Protein AF-A0A348N788-F1 (afdb_monomer)

Mean predicted aligned error: 3.72 Å

Structure (mmCIF, N/CA/C/O backbone):
data_AF-A0A348N788-F1
#
_entry.id   AF-A0A348N788-F1
#
loop_
_atom_site.group_PDB
_atom_site.id
_atom_site.type_symbol
_atom_site.label_atom_id
_atom_site.label_alt_id
_atom_site.label_comp_id
_atom_site.label_asym_id
_atom_site.label_entity_id
_atom_site.label_seq_id
_atom_site.pdbx_PDB_ins_code
_atom_site.Cartn_x
_atom_site.Cartn_y
_atom_site.Cartn_z
_atom_site.occupancy
_atom_site.B_iso_or_equiv
_atom_site.auth_seq_id
_atom_site.auth_comp_id
_atom_site.auth_asym_id
_atom_site.auth_atom_id
_atom_site.pdbx_PDB_model_num
ATOM 1 N N . LEU A 1 1 ? 5.242 -7.396 -30.070 1.00 90.88 1 LEU A N 1
ATOM 2 C CA . LEU A 1 1 ? 6.624 -7.395 -29.546 1.00 90.88 1 LEU A CA 1
ATOM 3 C C . LEU A 1 1 ? 7.596 -7.981 -30.566 1.00 90.88 1 LEU A C 1
ATOM 5 O O . LEU A 1 1 ? 8.229 -7.193 -31.247 1.00 90.88 1 LEU A O 1
ATOM 9 N N . VAL A 1 2 ? 7.610 -9.304 -30.790 1.00 95.00 2 VAL A N 1
ATOM 10 C CA . VAL A 1 2 ? 8.569 -9.983 -31.698 1.00 95.00 2 VAL A CA 1
ATOM 11 C C . VAL A 1 2 ? 8.625 -9.401 -33.118 1.00 95.00 2 VAL A C 1
ATOM 13 O O . VAL A 1 2 ? 9.703 -9.098 -33.598 1.00 95.00 2 VAL A O 1
ATOM 16 N N . LYS A 1 3 ? 7.482 -9.181 -33.786 1.00 97.69 3 LYS A N 1
ATOM 17 C CA . LYS A 1 3 ? 7.456 -8.620 -35.157 1.00 97.69 3 LYS A CA 1
ATOM 18 C C . LYS A 1 3 ? 8.001 -7.187 -35.279 1.00 97.69 3 LYS A C 1
ATOM 20 O O . LYS A 1 3 ? 8.224 -6.742 -36.395 1.00 97.69 3 LYS A O 1
ATOM 25 N N . ASN A 1 4 ? 8.131 -6.473 -34.161 1.00 97.12 4 ASN A N 1
ATOM 26 C CA . ASN A 1 4 ? 8.554 -5.073 -34.109 1.00 97.12 4 ASN A CA 1
ATOM 27 C C . ASN A 1 4 ? 9.853 -4.903 -33.300 1.00 97.12 4 ASN A C 1
ATOM 29 O O . ASN A 1 4 ? 10.141 -3.792 -32.869 1.00 97.12 4 ASN A O 1
ATOM 33 N N . ASP A 1 5 ? 10.575 -5.997 -33.023 1.00 96.88 5 ASP A N 1
ATOM 34 C CA . ASP A 1 5 ? 11.846 -5.997 -32.284 1.00 96.88 5 ASP A CA 1
ATOM 35 C C . ASP A 1 5 ? 11.790 -5.294 -30.913 1.00 96.88 5 ASP A C 1
ATOM 37 O O . ASP A 1 5 ? 12.746 -4.664 -30.464 1.00 96.88 5 ASP A O 1
ATOM 41 N N . ILE A 1 6 ? 10.651 -5.408 -30.219 1.00 95.94 6 ILE A N 1
ATOM 42 C CA . ILE A 1 6 ? 10.459 -4.817 -28.887 1.00 95.94 6 ILE A CA 1
ATOM 43 C C . ILE A 1 6 ? 10.846 -5.842 -27.819 1.00 95.94 6 ILE A C 1
ATOM 45 O O . ILE A 1 6 ? 10.202 -6.891 -27.704 1.00 95.94 6 ILE A O 1
ATOM 49 N N . ALA A 1 7 ? 11.861 -5.513 -27.019 1.00 95.88 7 ALA A N 1
ATOM 50 C CA . ALA A 1 7 ? 12.208 -6.256 -25.812 1.00 95.88 7 ALA A CA 1
ATOM 51 C C . ALA A 1 7 ? 11.171 -6.017 -24.703 1.00 95.88 7 ALA A C 1
ATOM 53 O O . ALA A 1 7 ? 10.626 -4.922 -24.575 1.00 95.88 7 ALA A O 1
ATOM 54 N N . TYR A 1 8 ? 10.915 -7.043 -23.892 1.00 94.81 8 TYR A N 1
ATOM 55 C CA . TYR A 1 8 ? 10.011 -6.973 -22.747 1.00 94.81 8 TYR A CA 1
ATOM 56 C C . TYR A 1 8 ? 10.759 -7.368 -21.480 1.00 94.81 8 TYR A C 1
ATOM 58 O O . TYR A 1 8 ? 11.453 -8.385 -21.457 1.00 94.81 8 TYR A O 1
ATOM 66 N N . TYR A 1 9 ? 10.605 -6.556 -20.442 1.00 94.19 9 TYR A N 1
ATOM 67 C CA . TYR A 1 9 ? 11.174 -6.786 -19.126 1.00 94.19 9 TYR A CA 1
ATOM 68 C C . TYR A 1 9 ? 10.068 -6.626 -18.090 1.00 94.19 9 TYR A C 1
ATOM 70 O O . TYR A 1 9 ? 9.298 -5.668 -18.158 1.00 94.19 9 TYR A O 1
ATOM 78 N N . ALA A 1 10 ? 9.986 -7.575 -17.163 1.00 94.50 10 ALA A N 1
ATOM 79 C CA . ALA A 1 10 ? 8.974 -7.596 -16.121 1.00 94.50 10 ALA A CA 1
ATOM 80 C C . ALA A 1 10 ? 9.640 -7.430 -14.758 1.00 94.50 10 ALA A C 1
ATOM 82 O O . ALA A 1 10 ? 10.517 -8.206 -14.377 1.00 94.50 10 ALA A O 1
ATOM 83 N N . LEU A 1 11 ? 9.184 -6.417 -14.035 1.00 93.94 11 LEU A N 1
ATOM 84 C CA . LEU A 1 11 ? 9.369 -6.278 -12.604 1.00 93.94 11 LEU A CA 1
ATOM 85 C C . LEU A 1 11 ? 8.021 -6.610 -11.968 1.00 93.94 11 LEU A C 1
ATOM 87 O O . LEU A 1 11 ? 7.005 -6.066 -12.387 1.00 93.94 11 LEU A O 1
ATOM 91 N N . HIS A 1 12 ? 8.015 -7.551 -11.036 1.00 92.44 12 HIS A N 1
ATOM 92 C CA . HIS A 1 12 ? 6.811 -8.051 -10.377 1.00 92.44 12 HIS A CA 1
ATOM 93 C C . HIS A 1 12 ? 7.100 -8.088 -8.874 1.00 92.44 12 HIS A C 1
ATOM 95 O O . HIS A 1 12 ? 7.557 -7.096 -8.316 1.00 92.44 12 HIS A O 1
ATOM 101 N N . THR A 1 13 ? 7.023 -9.263 -8.254 1.00 91.44 13 THR A N 1
ATOM 102 C CA . THR A 1 13 ? 7.289 -9.474 -6.825 1.00 91.44 13 THR A CA 1
ATOM 103 C C . THR A 1 13 ? 8.672 -9.012 -6.372 1.00 91.44 13 THR A C 1
ATOM 105 O O . THR A 1 13 ? 8.850 -8.591 -5.236 1.00 91.44 13 THR A O 1
ATOM 108 N N . ASN A 1 14 ? 9.671 -9.025 -7.258 1.00 94.06 14 ASN A N 1
ATOM 109 C CA . ASN A 1 14 ? 10.971 -8.441 -6.939 1.00 94.06 14 ASN A CA 1
ATOM 110 C C . ASN A 1 14 ? 10.885 -6.923 -6.712 1.00 94.06 14 ASN A C 1
ATOM 112 O O . ASN A 1 14 ? 11.549 -6.408 -5.823 1.00 94.06 14 ASN A O 1
ATOM 116 N N . PHE A 1 15 ? 10.068 -6.198 -7.473 1.00 95.50 15 PHE A N 1
ATOM 117 C CA . PHE A 1 15 ? 9.819 -4.789 -7.187 1.00 95.50 15 PHE A CA 1
ATOM 118 C C . PHE A 1 15 ? 8.909 -4.606 -5.975 1.00 95.50 15 PHE A C 1
ATOM 120 O O . PHE A 1 15 ? 9.096 -3.640 -5.242 1.00 95.50 15 PHE A O 1
ATOM 127 N N . ASP A 1 16 ? 7.999 -5.540 -5.703 1.00 93.94 16 ASP A N 1
ATOM 128 C CA . ASP A 1 16 ? 7.159 -5.459 -4.504 1.00 93.94 16 ASP A CA 1
ATOM 129 C C . ASP A 1 16 ? 7.984 -5.473 -3.217 1.00 93.94 16 ASP A C 1
ATOM 131 O O . ASP A 1 16 ? 7.760 -4.649 -2.329 1.00 93.94 16 ASP A O 1
ATOM 135 N N . VAL A 1 17 ? 8.998 -6.343 -3.182 1.00 93.50 17 VAL A N 1
ATOM 136 C CA . VAL A 1 17 ? 9.948 -6.480 -2.070 1.00 93.50 17 VAL A CA 1
ATOM 137 C C . VAL A 1 17 ? 10.829 -5.242 -1.894 1.00 93.50 17 VAL A C 1
ATOM 139 O O . VAL A 1 17 ? 11.066 -4.809 -0.772 1.00 93.50 17 VAL A O 1
ATOM 142 N N . TYR A 1 18 ? 11.346 -4.678 -2.990 1.00 93.19 18 TYR A N 1
ATOM 143 C CA . TYR A 1 18 ? 12.391 -3.647 -2.919 1.00 93.19 18 TYR A CA 1
ATOM 144 C C . TYR A 1 18 ? 11.898 -2.211 -3.142 1.00 93.19 18 TYR A C 1
ATOM 146 O O . TYR A 1 18 ? 12.627 -1.267 -2.849 1.00 93.19 18 TYR A O 1
ATOM 154 N N . GLY A 1 19 ? 10.697 -2.015 -3.686 1.00 94.12 19 GLY A N 1
ATOM 155 C CA . GLY A 1 19 ? 10.235 -0.708 -4.159 1.00 94.12 19 GLY A CA 1
ATOM 156 C C . GLY A 1 19 ? 8.783 -0.402 -3.816 1.00 94.12 19 GLY A C 1
ATOM 157 O O . GLY A 1 19 ? 8.508 0.633 -3.212 1.00 94.12 19 GLY A O 1
ATOM 158 N N . MET A 1 20 ? 7.848 -1.290 -4.159 1.00 95.75 20 MET A N 1
ATOM 159 C CA . MET A 1 20 ? 6.414 -0.987 -4.073 1.00 95.75 20 MET A CA 1
ATOM 160 C C . MET A 1 20 ? 5.961 -0.688 -2.641 1.00 95.75 20 MET A C 1
ATOM 162 O O . MET A 1 20 ? 5.274 0.306 -2.405 1.00 95.75 20 MET A O 1
ATOM 166 N N . GLY A 1 21 ? 6.386 -1.505 -1.669 1.00 94.81 21 GLY A N 1
ATOM 167 C CA . GLY A 1 21 ? 6.069 -1.267 -0.261 1.00 94.81 21 GLY A CA 1
ATOM 168 C C . GLY A 1 21 ? 6.574 0.096 0.225 1.00 94.81 21 GLY A C 1
ATOM 169 O O . GLY A 1 21 ? 5.840 0.824 0.891 1.00 94.81 21 GLY A O 1
ATOM 170 N N . ALA A 1 22 ? 7.799 0.475 -0.154 1.00 93.81 22 ALA A N 1
ATOM 171 C CA . ALA A 1 22 ? 8.390 1.765 0.210 1.00 93.81 22 ALA A CA 1
ATOM 172 C C . ALA A 1 22 ? 7.639 2.951 -0.425 1.00 93.81 22 ALA A C 1
ATOM 174 O O . ALA A 1 22 ? 7.345 3.927 0.262 1.00 93.81 22 ALA A O 1
ATOM 175 N N . LEU A 1 23 ? 7.246 2.842 -1.699 1.00 95.75 23 LEU A N 1
ATOM 176 C CA . LEU A 1 23 ? 6.432 3.865 -2.370 1.00 95.75 23 LEU A CA 1
ATOM 177 C C . LEU A 1 23 ? 5.069 4.044 -1.700 1.00 95.75 23 LEU A C 1
ATOM 179 O O . LEU A 1 23 ? 4.608 5.169 -1.494 1.00 95.75 23 LEU A O 1
ATOM 183 N N . ALA A 1 24 ? 4.424 2.940 -1.332 1.00 95.94 24 ALA A N 1
ATOM 184 C CA . ALA A 1 24 ? 3.138 2.969 -0.655 1.00 95.94 24 ALA A CA 1
ATOM 185 C C . ALA A 1 24 ? 3.241 3.566 0.759 1.00 95.94 24 ALA A C 1
ATOM 187 O O . ALA A 1 24 ? 2.381 4.354 1.161 1.00 95.94 24 ALA A O 1
ATOM 188 N N . GLN A 1 25 ? 4.314 3.249 1.488 1.00 94.50 25 GLN A N 1
ATOM 189 C CA . GLN A 1 25 ? 4.648 3.858 2.776 1.00 94.50 25 GLN A CA 1
ATOM 190 C C . GLN A 1 25 ? 4.825 5.376 2.659 1.00 94.50 25 GLN A C 1
ATOM 192 O O . GLN A 1 25 ? 4.195 6.116 3.418 1.00 94.50 25 GLN A O 1
ATOM 197 N N . GLU A 1 26 ? 5.643 5.842 1.710 1.00 94.56 26 GLU A N 1
ATOM 198 C CA . GLU A 1 26 ? 5.888 7.271 1.481 1.00 94.56 26 GLU A CA 1
ATOM 199 C C . GLU A 1 26 ? 4.586 7.994 1.116 1.00 94.56 26 GLU A C 1
ATOM 201 O O . GLU A 1 26 ? 4.235 9.014 1.711 1.00 94.56 26 GLU A O 1
ATOM 206 N N . THR A 1 27 ? 3.801 7.403 0.214 1.00 95.00 27 THR A N 1
ATOM 207 C CA . THR A 1 27 ? 2.497 7.933 -0.209 1.00 95.00 27 THR A CA 1
ATOM 208 C C . THR A 1 27 ? 1.540 8.071 0.981 1.00 95.00 27 THR A C 1
ATOM 210 O O . THR A 1 27 ? 0.871 9.099 1.159 1.00 95.00 27 THR A O 1
ATOM 213 N N . LEU A 1 28 ? 1.504 7.073 1.870 1.00 93.81 28 LEU A N 1
ATOM 214 C CA . LEU A 1 28 ? 0.719 7.123 3.103 1.00 93.81 28 LEU A CA 1
ATOM 215 C C . LEU A 1 28 ? 1.290 8.054 4.174 1.00 93.81 28 LEU A C 1
ATOM 217 O O . LEU A 1 28 ? 0.509 8.516 5.011 1.00 93.81 28 LEU A O 1
ATOM 221 N N . GLY A 1 29 ? 2.566 8.426 4.106 1.00 92.56 29 GLY A N 1
ATOM 222 C CA . GLY A 1 29 ? 3.243 9.193 5.151 1.00 92.56 29 GLY A CA 1
ATOM 223 C C . GLY A 1 29 ? 3.406 8.377 6.433 1.00 92.56 29 GLY A C 1
ATOM 224 O O . GLY A 1 29 ? 3.105 8.872 7.518 1.00 92.56 29 GLY A O 1
ATOM 225 N N . LEU A 1 30 ? 3.776 7.102 6.291 1.00 92.38 30 LEU A N 1
ATOM 226 C CA . LEU A 1 30 ? 4.148 6.243 7.412 1.00 92.38 30 LEU A CA 1
ATOM 227 C C . LEU A 1 30 ? 5.659 6.363 7.639 1.00 92.38 30 LEU A C 1
ATOM 229 O O . LEU A 1 30 ? 6.459 5.791 6.897 1.00 92.38 30 LEU A O 1
ATOM 233 N N . ASP A 1 31 ? 6.039 7.123 8.660 1.00 85.31 31 ASP A N 1
ATOM 234 C CA . ASP A 1 31 ? 7.441 7.279 9.045 1.00 85.31 31 ASP A CA 1
ATOM 235 C C . ASP A 1 31 ? 7.963 5.978 9.683 1.00 85.31 31 ASP A C 1
ATOM 237 O O . ASP A 1 31 ? 7.245 5.319 10.441 1.00 85.31 31 ASP A O 1
ATOM 241 N N . ASP A 1 32 ? 9.206 5.604 9.360 1.00 86.44 32 ASP A N 1
ATOM 242 C CA . ASP A 1 32 ? 9.927 4.452 9.928 1.00 86.44 32 ASP A CA 1
ATOM 243 C C . ASP A 1 32 ? 9.170 3.104 9.878 1.00 86.44 32 ASP A C 1
ATOM 245 O O . ASP A 1 32 ? 9.306 2.263 10.772 1.00 86.44 32 ASP A O 1
ATOM 249 N N . ALA A 1 33 ? 8.351 2.877 8.844 1.00 93.81 33 ALA A N 1
ATOM 250 C CA . ALA A 1 33 ? 7.668 1.598 8.672 1.00 93.81 33 ALA A CA 1
ATOM 251 C C . ALA A 1 33 ? 8.657 0.480 8.299 1.00 93.81 33 ALA A C 1
ATOM 253 O O . ALA A 1 33 ? 9.606 0.680 7.541 1.00 93.81 33 ALA A O 1
ATOM 254 N N . LEU A 1 34 ? 8.407 -0.717 8.821 1.00 96.88 34 LEU A N 1
ATOM 255 C CA . LEU A 1 34 ? 9.211 -1.914 8.573 1.00 96.88 34 LEU A CA 1
ATOM 256 C C . LEU A 1 34 ? 8.543 -2.784 7.499 1.00 96.88 34 LEU A C 1
ATOM 258 O O . LEU A 1 34 ? 7.333 -2.651 7.301 1.00 96.88 34 LEU A O 1
ATOM 262 N N . PRO A 1 35 ? 9.281 -3.663 6.791 1.00 97.50 35 PRO A N 1
ATOM 263 C CA . PRO A 1 35 ? 8.651 -4.661 5.928 1.00 97.50 35 PRO A CA 1
ATOM 264 C C . PRO A 1 35 ? 7.614 -5.480 6.701 1.00 97.50 35 PRO A C 1
ATOM 266 O O . PRO A 1 35 ? 7.862 -5.867 7.843 1.00 97.50 35 PRO A O 1
ATOM 269 N N . LEU A 1 36 ? 6.463 -5.730 6.076 1.00 97.62 36 LEU A N 1
ATOM 270 C CA . LEU A 1 36 ? 5.407 -6.537 6.684 1.00 97.62 36 LEU A CA 1
ATOM 271 C C . LEU A 1 36 ? 5.779 -8.026 6.660 1.00 97.62 36 LEU A C 1
ATOM 273 O O . LEU A 1 36 ? 5.641 -8.693 7.679 1.00 97.62 36 LEU A O 1
ATOM 277 N N . ASP A 1 37 ? 6.309 -8.520 5.543 1.00 97.06 37 ASP A N 1
ATOM 278 C CA . ASP A 1 37 ? 6.821 -9.888 5.406 1.00 97.06 37 ASP A CA 1
ATOM 279 C C . ASP A 1 37 ? 8.259 -9.875 4.885 1.00 97.06 37 ASP A C 1
ATOM 281 O O . ASP A 1 37 ? 8.506 -9.584 3.714 1.00 97.06 37 ASP A O 1
ATOM 285 N N . ILE A 1 38 ? 9.223 -10.144 5.767 1.00 96.19 38 ILE A N 1
ATOM 286 C CA . ILE A 1 38 ? 10.654 -10.087 5.450 1.00 96.19 38 ILE A CA 1
ATOM 287 C C . ILE A 1 38 ? 11.057 -11.330 4.654 1.00 96.19 38 ILE A C 1
ATOM 289 O O . ILE A 1 38 ? 11.062 -12.444 5.176 1.00 96.19 38 ILE A O 1
ATOM 293 N N . LEU A 1 39 ? 11.509 -11.123 3.416 1.00 92.50 39 LEU A N 1
ATOM 294 C CA . LEU A 1 39 ? 11.922 -12.204 2.516 1.00 92.50 39 LEU A CA 1
ATOM 295 C C . LEU A 1 39 ? 13.434 -12.221 2.259 1.00 92.50 39 LEU A C 1
ATOM 297 O O . LEU A 1 39 ? 14.028 -13.292 2.106 1.00 92.50 39 LEU A O 1
ATOM 301 N N . HIS A 1 40 ? 14.081 -11.050 2.216 1.00 89.25 40 HIS A N 1
ATOM 302 C CA . HIS A 1 40 ? 15.487 -10.924 1.830 1.00 89.25 40 HIS A CA 1
ATOM 303 C C . HIS A 1 40 ? 16.234 -9.890 2.677 1.00 89.25 40 HIS A C 1
ATOM 305 O O . HIS A 1 40 ? 16.225 -8.696 2.389 1.00 89.25 40 HIS A O 1
ATOM 311 N N . GLY A 1 41 ? 16.968 -10.366 3.688 1.00 91.31 41 GLY A N 1
ATOM 312 C CA . GLY A 1 41 ? 17.730 -9.491 4.579 1.00 91.31 41 GLY A CA 1
ATOM 313 C C . GLY A 1 41 ? 16.790 -8.632 5.421 1.00 91.31 41 GLY A C 1
ATOM 314 O O . GLY A 1 41 ? 16.065 -9.172 6.248 1.00 91.31 41 GLY A O 1
ATOM 315 N N . GLU A 1 42 ? 16.809 -7.320 5.196 1.00 90.56 42 GLU A N 1
ATOM 316 C CA . GLU A 1 42 ? 15.915 -6.350 5.847 1.00 90.56 42 GLU A CA 1
ATOM 317 C C . GLU A 1 42 ? 14.769 -5.896 4.922 1.00 90.56 42 GLU A C 1
ATOM 319 O O . GLU A 1 42 ? 14.024 -4.989 5.276 1.00 90.56 42 GLU A O 1
ATOM 324 N N . GLU A 1 43 ? 14.610 -6.519 3.748 1.00 93.94 43 GLU A N 1
ATOM 325 C CA . GLU A 1 43 ? 13.588 -6.174 2.752 1.00 93.94 43 GLU A CA 1
ATOM 326 C C . GLU A 1 43 ? 12.506 -7.249 2.633 1.00 93.94 43 GLU A C 1
ATOM 328 O O . GLU A 1 43 ? 12.728 -8.438 2.898 1.00 93.94 43 GLU A O 1
ATOM 333 N N . GLY A 1 44 ? 11.316 -6.827 2.210 1.00 95.88 44 GLY A N 1
ATOM 334 C CA . GLY A 1 44 ? 10.127 -7.659 2.281 1.00 95.88 44 GLY A CA 1
ATOM 335 C C . GLY A 1 44 ? 8.897 -7.074 1.598 1.00 95.88 44 GLY A C 1
ATOM 336 O O . GLY A 1 44 ? 8.904 -5.928 1.156 1.00 95.88 44 GLY A O 1
ATOM 337 N N . ILE A 1 45 ? 7.839 -7.877 1.517 1.00 96.56 45 ILE A N 1
ATOM 338 C CA . ILE A 1 45 ? 6.548 -7.458 0.964 1.00 96.56 45 ILE A CA 1
ATOM 339 C C . ILE A 1 45 ? 5.841 -6.546 1.964 1.00 96.56 45 ILE A C 1
ATOM 341 O O . ILE A 1 45 ? 5.871 -6.777 3.174 1.00 96.56 45 ILE A O 1
ATOM 345 N N . GLY A 1 46 ? 5.179 -5.515 1.435 1.00 97.19 46 GLY A N 1
ATOM 346 C CA . GLY A 1 46 ? 4.373 -4.582 2.213 1.00 97.19 46 GLY A CA 1
ATOM 347 C C . GLY A 1 46 ? 5.172 -3.792 3.251 1.00 97.19 46 GLY A C 1
ATOM 348 O O . GLY A 1 46 ? 6.386 -3.928 3.399 1.00 97.19 46 GLY A O 1
ATOM 349 N N . ARG A 1 47 ? 4.478 -2.924 3.983 1.00 98.06 47 ARG A N 1
ATOM 350 C CA . ARG A 1 47 ? 5.042 -2.151 5.092 1.00 98.06 47 ARG A CA 1
ATOM 351 C C . ARG A 1 47 ? 4.061 -2.085 6.249 1.00 98.06 47 ARG A C 1
ATOM 353 O O . ARG A 1 47 ? 2.850 -2.058 6.039 1.00 98.06 47 ARG A O 1
ATOM 360 N N . ILE A 1 48 ? 4.581 -2.008 7.466 1.00 98.44 48 ILE A N 1
ATOM 361 C CA . ILE A 1 48 ? 3.800 -1.800 8.682 1.00 98.44 48 ILE A CA 1
ATOM 362 C C . ILE A 1 48 ? 4.441 -0.725 9.553 1.00 98.44 48 ILE A C 1
ATOM 364 O O . ILE A 1 48 ? 5.644 -0.730 9.807 1.00 98.44 48 ILE A O 1
ATOM 368 N N . GLY A 1 49 ? 3.630 0.222 10.009 1.00 97.38 49 GLY A N 1
ATOM 369 C CA . GLY A 1 49 ? 4.098 1.358 10.795 1.00 97.38 49 GLY A CA 1
ATOM 370 C C . GLY A 1 49 ? 2.975 2.006 11.589 1.00 97.38 49 GLY A C 1
ATOM 371 O O . GLY A 1 49 ? 1.819 1.591 11.514 1.00 97.38 49 GLY A O 1
ATOM 372 N N . ASN A 1 50 ? 3.309 3.034 12.366 1.00 96.38 50 ASN A N 1
ATOM 373 C CA . ASN A 1 50 ? 2.331 3.766 13.164 1.00 96.38 50 ASN A CA 1
ATOM 374 C C . ASN A 1 50 ? 2.102 5.163 12.596 1.00 96.38 50 ASN A C 1
ATOM 376 O O . ASN A 1 50 ? 3.045 5.891 12.302 1.00 96.38 50 ASN A O 1
ATOM 380 N N . LEU A 1 51 ? 0.842 5.584 12.547 1.00 94.94 51 LEU A N 1
ATOM 381 C CA . LEU A 1 51 ? 0.516 6.998 12.429 1.00 94.94 51 LEU A CA 1
ATOM 382 C C . LEU A 1 51 ? 0.919 7.730 13.713 1.00 94.94 51 LEU A C 1
ATOM 384 O O . LEU A 1 51 ? 0.730 7.226 14.825 1.00 94.94 51 LEU A O 1
ATOM 388 N N . ALA A 1 52 ? 1.376 8.974 13.568 1.00 92.38 52 ALA A N 1
ATOM 389 C CA . ALA A 1 52 ? 1.715 9.826 14.708 1.00 92.38 52 ALA A CA 1
ATOM 390 C C . ALA A 1 52 ? 0.525 10.049 15.662 1.00 92.38 52 ALA A C 1
ATOM 392 O O . ALA A 1 52 ? 0.703 10.173 16.873 1.00 92.38 52 ALA A O 1
ATOM 393 N N . VAL A 1 53 ? -0.701 10.093 15.125 1.00 94.00 53 VAL A N 1
ATOM 394 C CA . VAL A 1 53 ? -1.937 10.270 15.897 1.00 94.00 53 VAL A CA 1
ATOM 395 C C . VAL A 1 53 ? -3.000 9.287 15.398 1.00 94.00 53 VAL A C 1
ATOM 397 O O . VAL A 1 53 ? -3.241 9.249 14.189 1.00 94.00 53 VAL A O 1
ATOM 400 N N . PRO A 1 54 ? -3.691 8.546 16.289 1.00 97.25 54 PRO A N 1
ATOM 401 C CA . PRO A 1 54 ? -4.800 7.686 15.894 1.00 97.25 54 PRO A CA 1
ATOM 402 C C . PRO A 1 54 ? -5.914 8.470 15.197 1.00 97.25 54 PRO A C 1
ATOM 404 O O . PRO A 1 54 ? -6.379 9.502 15.697 1.00 97.25 54 PRO A O 1
ATOM 407 N N . ILE A 1 55 ? -6.401 7.949 14.075 1.00 98.19 55 ILE A N 1
ATOM 408 C CA . ILE A 1 55 ? -7.511 8.533 13.312 1.00 98.19 55 ILE A CA 1
ATOM 409 C C . ILE A 1 55 ? -8.656 7.537 13.172 1.00 98.19 55 ILE A C 1
ATOM 411 O O . ILE A 1 55 ? -8.485 6.348 13.402 1.00 98.19 55 ILE A O 1
ATOM 415 N N . LYS A 1 56 ? -9.844 8.017 12.790 1.00 98.75 56 LYS A N 1
ATOM 416 C CA . LYS A 1 56 ? -10.959 7.122 12.461 1.00 98.75 56 LYS A CA 1
ATOM 417 C C . LYS A 1 56 ? -10.663 6.323 11.192 1.00 98.75 56 LYS A C 1
ATOM 419 O O . LYS A 1 56 ? -10.154 6.906 10.231 1.00 98.75 56 LYS A O 1
ATOM 424 N N . LEU A 1 57 ? -11.102 5.067 11.137 1.00 98.75 57 LEU A N 1
ATOM 425 C CA . LEU A 1 57 ? 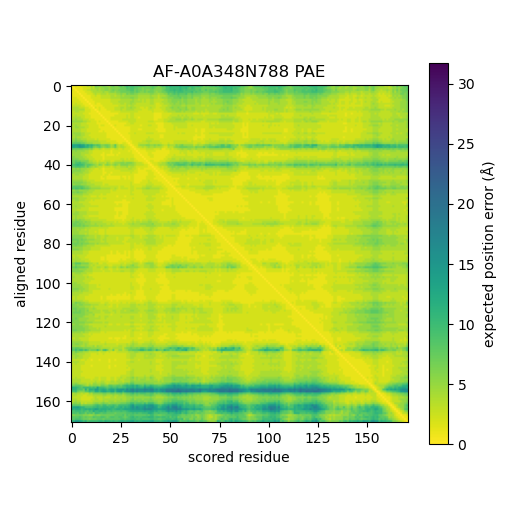-10.989 4.217 9.947 1.00 98.75 57 LEU A CA 1
ATOM 426 C C . LEU A 1 57 ? -11.597 4.884 8.700 1.00 98.75 57 LEU A C 1
ATOM 428 O O . LEU A 1 57 ? -10.973 4.918 7.642 1.00 98.75 57 LEU A O 1
ATOM 432 N N . LYS A 1 58 ? -12.759 5.540 8.833 1.00 98.69 58 LYS A N 1
ATOM 433 C CA . LYS A 1 58 ? -13.375 6.332 7.751 1.00 98.69 58 LYS A CA 1
ATOM 434 C C . LYS A 1 58 ? -12.465 7.434 7.204 1.00 98.69 58 LYS A C 1
ATOM 436 O O . LYS A 1 58 ? -12.475 7.721 6.003 1.00 98.69 58 LYS A O 1
ATOM 441 N N . LYS A 1 59 ? -11.713 8.090 8.094 1.00 98.50 59 LYS A N 1
ATOM 442 C CA . LYS A 1 59 ? -10.775 9.145 7.705 1.00 98.50 59 LYS A CA 1
ATOM 443 C C . LYS A 1 59 ? -9.608 8.526 6.946 1.00 98.50 59 LYS A C 1
ATOM 445 O O . LYS A 1 59 ? -9.301 9.014 5.868 1.00 98.50 59 LYS A O 1
ATOM 450 N N . LEU A 1 60 ? -9.037 7.431 7.452 1.00 98.56 60 LEU A N 1
ATOM 451 C CA . LEU A 1 60 ? -7.973 6.709 6.757 1.00 98.56 60 LEU A CA 1
ATOM 452 C C . LEU A 1 60 ? -8.407 6.266 5.354 1.00 98.56 60 LE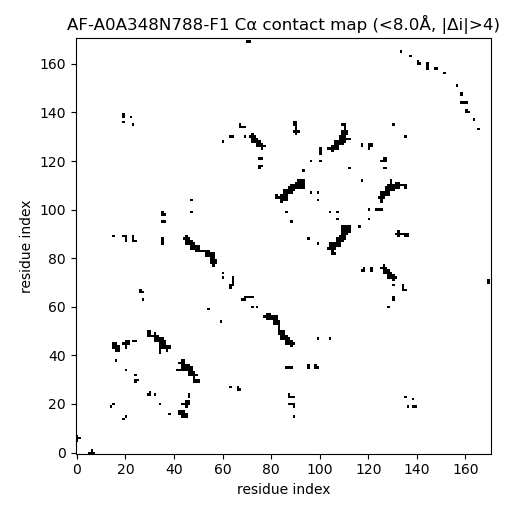U A C 1
ATOM 454 O O . LEU A 1 60 ? -7.699 6.543 4.397 1.00 98.56 60 LEU A O 1
ATOM 458 N N . ALA A 1 61 ? -9.596 5.675 5.205 1.00 98.50 61 ALA A N 1
ATOM 459 C CA . ALA A 1 61 ? -10.126 5.279 3.898 1.00 98.50 61 ALA A CA 1
ATOM 460 C C . ALA A 1 61 ? -10.243 6.467 2.922 1.00 98.50 61 ALA A C 1
ATOM 462 O O . ALA A 1 61 ? -9.911 6.347 1.746 1.00 98.50 61 ALA A O 1
ATOM 463 N N . SER A 1 62 ? -10.663 7.639 3.412 1.00 98.25 62 SER A N 1
ATOM 464 C CA . SER A 1 62 ? -10.690 8.872 2.609 1.00 98.25 62 SER A CA 1
ATOM 465 C C . SER A 1 62 ? -9.286 9.350 2.212 1.00 98.25 62 SER A C 1
ATOM 467 O O . SER A 1 62 ? -9.094 9.803 1.085 1.00 98.25 62 SER A O 1
ATOM 469 N N . GLU A 1 63 ? -8.307 9.245 3.115 1.00 97.81 63 GLU A N 1
ATOM 470 C CA . GLU A 1 63 ? -6.909 9.585 2.825 1.00 97.81 63 GLU A CA 1
ATOM 471 C C . GLU A 1 63 ? -6.300 8.623 1.799 1.00 97.81 63 GLU A C 1
ATOM 473 O O . GLU A 1 63 ? -5.646 9.091 0.875 1.00 97.81 63 GLU A O 1
ATOM 478 N N . VAL A 1 64 ? -6.571 7.314 1.897 1.00 97.75 64 VAL A N 1
ATOM 479 C CA . VAL A 1 64 ? -6.145 6.309 0.905 1.00 97.75 64 VAL A CA 1
ATOM 480 C C . VAL A 1 64 ? -6.681 6.678 -0.476 1.00 97.75 64 VAL A C 1
ATOM 482 O O . VAL A 1 64 ? -5.900 6.851 -1.406 1.00 97.75 64 VAL A O 1
ATOM 485 N N . LYS A 1 65 ? -7.992 6.919 -0.601 1.00 96.31 65 LYS A N 1
ATOM 486 C CA . LYS A 1 65 ? -8.595 7.365 -1.867 1.00 96.31 65 LYS A CA 1
ATOM 487 C C . LYS A 1 65 ? -7.893 8.585 -2.454 1.00 96.31 65 LYS A C 1
ATOM 489 O O . LYS A 1 65 ? -7.594 8.623 -3.639 1.00 96.31 65 LYS A O 1
ATOM 494 N N . LYS A 1 66 ? -7.643 9.598 -1.624 1.00 96.69 66 LYS A N 1
ATOM 495 C CA . LYS A 1 66 ? -7.045 10.857 -2.072 1.00 96.69 66 LYS A CA 1
ATOM 496 C C . LYS A 1 66 ? -5.581 10.689 -2.480 1.00 96.69 66 LYS A C 1
ATOM 498 O O . LYS A 1 66 ? -5.186 11.230 -3.506 1.00 96.69 66 LYS A O 1
ATOM 503 N N . LYS A 1 67 ? -4.784 9.999 -1.664 1.00 95.94 67 LYS A N 1
ATOM 504 C CA . LYS A 1 67 ? -3.331 9.859 -1.839 1.00 95.94 67 LYS A CA 1
ATOM 505 C C . LYS A 1 67 ? -2.962 8.950 -3.005 1.00 95.94 67 LYS A C 1
ATOM 507 O O . LYS A 1 67 ? -1.970 9.215 -3.666 1.00 95.94 67 LYS A O 1
ATOM 512 N N . PHE A 1 68 ? -3.781 7.936 -3.265 1.00 94.06 68 PHE A N 1
ATOM 513 C CA . PHE A 1 68 ? -3.602 6.998 -4.372 1.00 94.06 68 PHE A CA 1
ATOM 514 C C . PHE A 1 68 ? -4.532 7.301 -5.560 1.00 94.06 68 PHE A C 1
ATOM 516 O O . PHE A 1 68 ? -4.658 6.484 -6.461 1.00 94.06 68 PHE A O 1
ATOM 523 N N . SER A 1 69 ? -5.231 8.442 -5.559 1.00 92.31 69 SER A N 1
ATOM 524 C CA . SER A 1 69 ? -6.136 8.839 -6.650 1.00 92.31 69 SER A CA 1
ATOM 525 C C . SER A 1 69 ? -7.150 7.751 -7.055 1.00 92.31 69 SER A C 1
ATOM 527 O O . SER A 1 69 ? -7.387 7.514 -8.235 1.00 92.31 69 SER A O 1
ATOM 529 N N . ILE A 1 70 ? -7.765 7.101 -6.060 1.00 90.75 70 ILE A N 1
ATOM 530 C CA . ILE A 1 70 ? -8.709 5.987 -6.238 1.00 90.75 70 ILE A CA 1
ATOM 531 C C . ILE A 1 70 ? -10.148 6.469 -6.020 1.00 90.75 70 ILE A C 1
ATOM 533 O O . ILE A 1 70 ? -10.483 7.052 -4.981 1.00 90.75 70 ILE A O 1
ATOM 537 N N . ASP A 1 71 ? -11.031 6.154 -6.967 1.00 89.94 71 ASP A N 1
ATOM 538 C CA . ASP A 1 71 ? -12.430 6.596 -6.955 1.00 89.94 71 ASP A CA 1
ATOM 539 C C . ASP A 1 71 ? -13.251 6.000 -5.810 1.00 89.94 71 ASP A C 1
ATOM 541 O O . ASP A 1 71 ? -14.099 6.680 -5.221 1.00 89.94 71 ASP A O 1
ATOM 545 N N . ALA A 1 72 ? -12.995 4.743 -5.447 1.00 92.38 72 ALA A N 1
ATOM 546 C CA . ALA A 1 72 ? -13.703 4.034 -4.392 1.0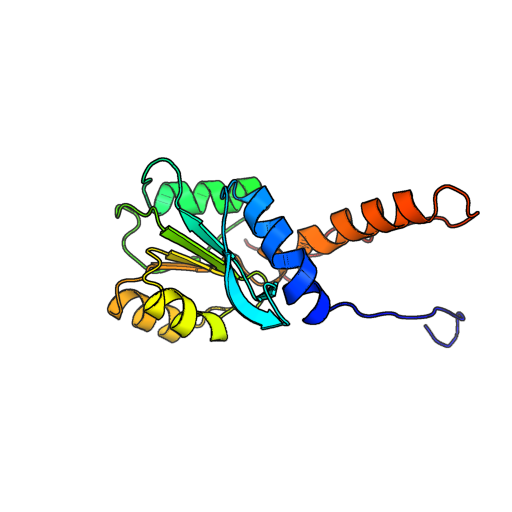0 92.38 72 ALA A CA 1
ATOM 547 C C . ALA A 1 72 ? -12.816 2.983 -3.718 1.00 92.38 72 ALA A C 1
ATOM 549 O O . ALA A 1 72 ? -11.932 2.406 -4.335 1.00 92.38 72 ALA A O 1
ATOM 550 N N . VAL A 1 73 ? -13.101 2.719 -2.444 1.00 95.88 73 VAL A N 1
ATOM 551 C CA . VAL A 1 73 ? -12.501 1.623 -1.674 1.00 95.88 73 VAL A CA 1
ATOM 552 C C . VAL A 1 73 ? -13.609 0.881 -0.942 1.00 95.88 73 VAL A C 1
ATOM 554 O O . VAL A 1 73 ? -14.639 1.475 -0.600 1.00 95.88 73 VAL A O 1
ATOM 557 N N . ARG A 1 74 ? -13.402 -0.405 -0.673 1.00 96.94 74 ARG A N 1
ATOM 558 C CA . ARG A 1 74 ? -14.263 -1.204 0.202 1.00 96.94 74 ARG A CA 1
ATOM 559 C C . ARG A 1 74 ? -13.623 -1.274 1.578 1.00 96.94 74 ARG A C 1
ATOM 561 O O . ARG A 1 74 ? -12.418 -1.451 1.700 1.00 96.94 74 ARG A O 1
ATOM 568 N N . VAL A 1 75 ? -14.431 -1.123 2.619 1.00 98.38 75 VAL A N 1
ATOM 569 C CA . VAL A 1 75 ? -13.946 -1.140 4.002 1.00 98.38 75 VAL A CA 1
ATOM 570 C C . VAL A 1 75 ? -14.653 -2.251 4.758 1.00 98.38 75 VAL A C 1
ATOM 572 O O . VAL A 1 75 ? -15.883 -2.292 4.783 1.00 98.38 75 VAL A O 1
ATOM 575 N N . TYR A 1 76 ? -13.873 -3.121 5.390 1.00 98.50 76 TYR A N 1
ATOM 576 C CA . TYR A 1 76 ? -14.345 -4.118 6.342 1.00 98.50 76 TYR A CA 1
ATOM 577 C C . TYR A 1 76 ? -13.938 -3.670 7.748 1.00 98.50 76 TYR A C 1
ATOM 579 O O . TYR A 1 76 ? -12.763 -3.407 8.001 1.00 98.50 76 TYR A O 1
ATOM 587 N N . GLY A 1 77 ? -14.907 -3.568 8.656 1.00 97.94 77 GLY A N 1
ATOM 588 C CA . GLY A 1 77 ? -14.699 -3.121 10.036 1.00 97.94 77 GLY A CA 1
ATOM 589 C C . GLY A 1 77 ? -15.584 -1.937 10.418 1.00 97.94 77 GLY A C 1
ATOM 590 O O . GLY A 1 77 ? -16.348 -1.415 9.605 1.00 97.94 77 GLY A O 1
ATOM 591 N N . ASP A 1 78 ? -15.490 -1.511 11.677 1.00 98.12 78 ASP A N 1
ATOM 592 C CA . ASP A 1 78 ? -16.210 -0.336 12.167 1.00 98.12 78 ASP A CA 1
ATOM 593 C C . ASP A 1 78 ? -15.529 0.955 11.687 1.00 98.12 78 ASP A C 1
ATOM 595 O O . ASP A 1 78 ? -14.424 1.300 12.112 1.00 98.12 78 ASP A O 1
ATOM 599 N N . ILE A 1 79 ? -16.209 1.698 10.814 1.00 98.25 79 ILE A N 1
ATOM 600 C CA . ILE A 1 79 ? -15.715 2.946 10.219 1.00 98.25 79 ILE A CA 1
ATOM 601 C C . ILE A 1 79 ? -15.458 4.058 11.252 1.00 98.25 79 ILE A C 1
ATOM 603 O O . ILE A 1 79 ? -14.709 4.998 10.961 1.00 98.25 79 ILE A O 1
ATOM 607 N N . ASP A 1 80 ? -16.055 3.966 12.443 1.00 98.31 80 ASP A N 1
ATOM 608 C CA . ASP A 1 80 ? -15.872 4.921 13.536 1.00 98.31 80 ASP A CA 1
ATOM 609 C C . ASP A 1 80 ? -14.778 4.518 14.536 1.00 98.31 80 ASP A C 1
ATOM 611 O O . ASP A 1 80 ? -14.378 5.352 15.360 1.00 98.31 80 ASP A O 1
ATOM 615 N N . SER A 1 81 ? -14.238 3.300 14.420 1.00 9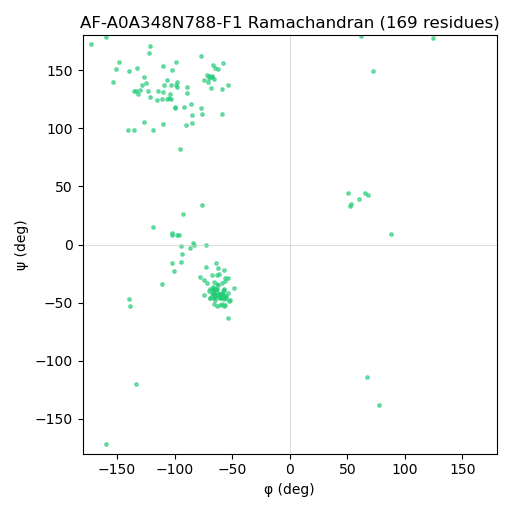8.06 81 SER A N 1
ATOM 616 C CA . SER A 1 81 ? -13.097 2.836 15.214 1.00 98.06 81 SER A CA 1
ATOM 617 C C . SER A 1 81 ? -11.840 3.671 14.952 1.00 98.06 81 SER A C 1
ATOM 619 O O . SER A 1 81 ? -11.654 4.247 13.873 1.00 98.06 81 SER A O 1
ATOM 621 N N . LYS A 1 82 ? -10.975 3.770 15.968 1.00 98.44 82 LYS A N 1
ATOM 622 C CA . LYS A 1 82 ? -9.668 4.420 15.843 1.00 98.44 82 LYS A CA 1
ATOM 623 C C . LYS A 1 82 ? -8.627 3.400 15.399 1.00 98.44 82 LYS A C 1
ATOM 625 O O . LYS A 1 82 ? -8.562 2.325 15.977 1.00 98.44 82 LYS A O 1
ATOM 630 N N . VAL A 1 83 ? -7.792 3.796 14.446 1.00 98.38 83 VAL A N 1
ATOM 631 C CA . VAL A 1 83 ? -6.663 3.021 13.927 1.00 98.38 83 VAL A CA 1
ATOM 632 C C . VAL A 1 83 ? -5.389 3.857 14.002 1.00 98.38 83 VAL A C 1
ATOM 634 O O . VAL A 1 83 ? -5.425 5.082 13.823 1.00 98.38 83 VAL A O 1
ATOM 637 N N . GLN A 1 84 ? -4.269 3.204 14.287 1.00 97.44 84 GLN A N 1
ATOM 638 C CA . GLN A 1 84 ? -2.955 3.823 14.385 1.00 97.44 84 GLN A CA 1
ATOM 639 C C . GLN A 1 84 ? -1.863 2.962 13.757 1.00 97.44 84 GLN A C 1
ATOM 641 O O . GLN A 1 84 ? -1.061 3.511 13.005 1.00 97.44 84 GLN A O 1
ATOM 646 N N . LYS A 1 85 ? -1.821 1.657 14.046 1.00 98.25 85 LYS A N 1
ATOM 647 C CA . LYS A 1 85 ? -0.864 0.743 13.424 1.00 98.25 85 LYS A CA 1
ATOM 648 C C . LYS A 1 85 ? -1.422 0.267 12.090 1.00 98.25 85 LYS A C 1
ATOM 650 O O . LYS A 1 85 ? -2.422 -0.445 12.043 1.00 98.25 85 LYS A O 1
ATOM 655 N N . ILE A 1 86 ? -0.790 0.699 11.011 1.00 98.50 86 ILE A N 1
ATOM 656 C CA . ILE A 1 86 ? -1.256 0.508 9.643 1.00 98.50 86 ILE A CA 1
ATOM 657 C C . ILE A 1 86 ? -0.317 -0.468 8.954 1.00 98.50 86 ILE A C 1
ATOM 659 O O . ILE A 1 86 ? 0.886 -0.216 8.898 1.00 98.50 86 ILE A O 1
ATOM 663 N N . ALA A 1 87 ? -0.873 -1.542 8.406 1.00 98.50 87 ALA A N 1
ATOM 664 C CA . ALA A 1 87 ? -0.199 -2.368 7.418 1.00 98.50 87 ALA A CA 1
ATOM 665 C C . ALA A 1 87 ? -0.672 -1.958 6.016 1.00 98.50 87 ALA A C 1
ATOM 667 O O . ALA A 1 87 ? -1.857 -1.690 5.808 1.00 98.50 87 ALA A O 1
ATOM 668 N N . ILE A 1 88 ? 0.237 -1.910 5.047 1.00 98.38 88 ILE A N 1
ATOM 669 C CA . ILE A 1 88 ? -0.077 -1.732 3.630 1.00 98.38 88 ILE A CA 1
ATOM 670 C C . ILE A 1 88 ? 0.666 -2.772 2.795 1.00 98.38 88 ILE A C 1
ATOM 672 O O . ILE A 1 88 ? 1.877 -2.923 2.920 1.00 98.38 88 ILE A O 1
ATOM 676 N N . SER A 1 89 ? -0.057 -3.467 1.923 1.00 97.69 89 SER A N 1
ATOM 677 C CA . SER A 1 89 ? 0.504 -4.383 0.930 1.00 97.69 89 SER A CA 1
ATOM 678 C C . SER A 1 89 ? -0.185 -4.131 -0.415 1.00 97.69 89 SER A C 1
ATOM 680 O O . SER A 1 89 ? -1.333 -4.549 -0.590 1.00 97.69 89 SER A O 1
ATOM 682 N N . PRO A 1 90 ? 0.430 -3.353 -1.325 1.00 96.44 90 PRO A N 1
ATOM 683 C CA . PRO A 1 90 ? -0.118 -3.083 -2.657 1.00 96.44 90 PRO A CA 1
ATOM 684 C C . PRO A 1 90 ? -0.367 -4.361 -3.469 1.00 96.44 90 PRO A C 1
ATOM 686 O O . PRO A 1 90 ? 0.243 -5.392 -3.203 1.00 96.44 90 PRO A O 1
ATOM 689 N N . GLY A 1 91 ? -1.277 -4.298 -4.443 1.00 92.25 91 GLY A N 1
ATOM 690 C CA . GLY A 1 91 ? -1.639 -5.465 -5.250 1.00 92.25 91 GLY A CA 1
ATOM 691 C C . GLY A 1 91 ? -2.577 -6.424 -4.515 1.00 92.25 91 GLY A C 1
ATOM 692 O O . GLY A 1 91 ? -3.523 -5.994 -3.854 1.00 92.25 91 GLY A O 1
ATOM 693 N N . SER A 1 92 ? -2.333 -7.730 -4.642 1.00 92.12 92 SER A N 1
ATOM 694 C CA . SER A 1 92 ? -3.147 -8.791 -4.028 1.00 92.12 92 SER A CA 1
ATOM 695 C C . SER A 1 92 ? -2.560 -9.254 -2.689 1.00 92.12 92 SER A C 1
ATOM 697 O O . SER A 1 92 ? -1.863 -10.263 -2.610 1.00 92.12 92 SER A O 1
ATOM 699 N N . GLY A 1 93 ? -2.846 -8.528 -1.609 1.00 91.38 93 GLY A N 1
ATOM 700 C CA . GLY A 1 93 ? -2.261 -8.783 -0.285 1.00 91.38 93 GLY A CA 1
ATOM 701 C C . GLY A 1 93 ? -3.086 -9.702 0.612 1.00 91.38 93 GLY A C 1
ATOM 702 O O . GLY A 1 93 ? -2.985 -9.614 1.833 1.00 91.38 93 GLY A O 1
ATOM 703 N N . LYS A 1 94 ? -3.904 -10.599 0.045 1.00 94.62 94 LYS A N 1
ATOM 704 C CA . LYS A 1 94 ? -4.642 -11.602 0.833 1.00 94.62 94 LYS A CA 1
ATOM 705 C C . LYS A 1 94 ? -3.703 -12.473 1.679 1.00 94.62 94 LYS A C 1
ATOM 707 O O . LYS A 1 94 ? -4.048 -12.804 2.810 1.00 94.62 94 LYS A O 1
ATOM 712 N N . SER A 1 95 ? -2.538 -12.843 1.140 1.00 94.62 95 SER A N 1
ATOM 713 C CA . SER A 1 95 ? -1.520 -13.615 1.869 1.00 94.62 95 SER A CA 1
ATOM 714 C C . SER A 1 95 ? -0.994 -12.881 3.102 1.00 94.62 95 SER A C 1
ATOM 716 O O . SER A 1 95 ? -0.607 -13.522 4.071 1.00 94.62 95 SER A O 1
ATOM 718 N N . GLU A 1 96 ? -1.062 -11.550 3.101 1.00 97.25 96 GLU A N 1
ATOM 719 C CA . GLU A 1 96 ? -0.497 -10.704 4.151 1.00 97.25 96 GLU A CA 1
ATOM 720 C C . GLU A 1 96 ? -1.438 -10.476 5.334 1.00 97.25 96 GLU A C 1
ATOM 722 O O . GLU A 1 96 ? -1.053 -9.840 6.316 1.00 97.25 96 GLU A O 1
ATOM 727 N N . ILE A 1 97 ? -2.669 -10.999 5.277 1.00 97.88 97 ILE A N 1
ATOM 728 C CA . ILE A 1 97 ? -3.623 -10.897 6.387 1.00 97.88 97 ILE A CA 1
ATOM 729 C C . ILE A 1 97 ? -3.033 -11.525 7.652 1.00 97.88 97 ILE A C 1
ATOM 731 O O . ILE A 1 97 ? -3.112 -10.921 8.720 1.00 97.88 97 ILE A O 1
ATOM 735 N N . ASP A 1 98 ? -2.431 -12.712 7.547 1.00 97.81 98 ASP A N 1
ATOM 736 C CA . ASP A 1 98 ? -1.871 -13.403 8.710 1.00 97.81 98 ASP A CA 1
ATOM 737 C C . ASP A 1 98 ? -0.696 -12.628 9.312 1.00 97.81 98 ASP A C 1
ATOM 739 O O . ASP A 1 98 ? -0.724 -12.332 10.507 1.00 97.81 98 ASP A O 1
ATOM 743 N N . ASN A 1 99 ? 0.245 -12.183 8.476 1.00 98.06 99 ASN A N 1
ATOM 744 C CA . ASN A 1 99 ? 1.383 -11.363 8.895 1.00 98.06 99 ASN A CA 1
ATOM 745 C C . ASN A 1 99 ? 0.933 -10.073 9.604 1.00 98.06 99 ASN A C 1
ATOM 747 O O . ASN A 1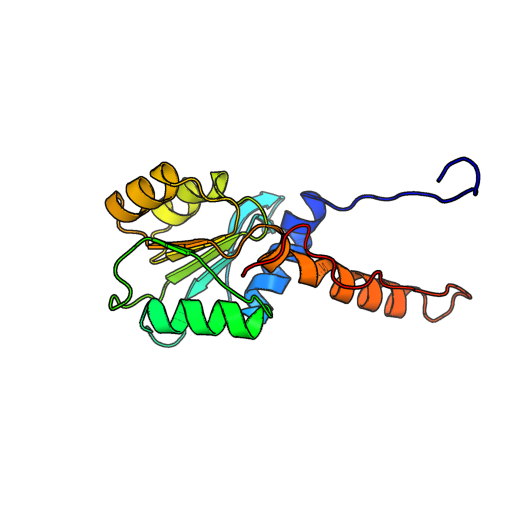 99 ? 1.452 -9.719 10.666 1.00 98.06 99 ASN A O 1
ATOM 751 N N . ALA A 1 100 ? -0.067 -9.378 9.053 1.00 98.38 100 ALA A N 1
ATOM 752 C CA . ALA A 1 100 ? -0.578 -8.133 9.622 1.00 98.38 100 ALA A CA 1
ATOM 753 C C . ALA A 1 100 ? -1.319 -8.351 10.952 1.00 98.38 100 ALA A C 1
ATOM 755 O O . ALA A 1 100 ? -1.143 -7.562 11.886 1.00 98.38 100 ALA A O 1
ATOM 756 N N . VAL A 1 101 ? -2.093 -9.436 11.077 1.00 98.19 101 VAL A N 1
ATOM 757 C CA . VAL A 1 101 ? -2.748 -9.797 12.344 1.00 98.19 101 VAL A CA 1
ATOM 758 C C . VAL A 1 101 ? -1.720 -10.167 13.409 1.00 98.19 101 VAL A C 1
ATOM 760 O O . VAL A 1 101 ? -1.825 -9.695 14.539 1.00 98.19 101 VAL A O 1
ATOM 763 N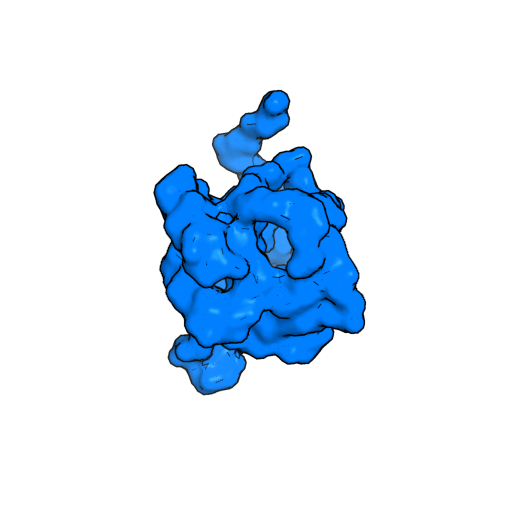 N . GLU A 1 102 ? -0.720 -10.984 13.075 1.00 97.94 102 GLU A N 1
ATOM 764 C CA . GLU A 1 102 ? 0.314 -11.418 14.024 1.00 97.94 102 GLU A CA 1
ATOM 765 C C . GLU A 1 102 ? 1.139 -10.245 14.562 1.00 97.94 102 GLU A C 1
ATOM 767 O O . GLU A 1 102 ? 1.483 -10.204 15.745 1.00 97.94 102 GLU A O 1
ATOM 772 N N . GLN A 1 103 ? 1.384 -9.238 13.724 1.00 98.19 103 GLN A N 1
ATOM 773 C CA . GLN A 1 103 ? 2.064 -8.004 14.124 1.00 98.19 103 GLN A CA 1
ATOM 774 C C . GLN A 1 103 ? 1.124 -6.975 14.778 1.00 98.19 103 GLN A C 1
ATOM 776 O O . GLN A 1 103 ? 1.556 -5.902 15.226 1.00 98.19 103 GLN A O 1
ATOM 781 N N . GLY A 1 104 ? -0.163 -7.310 14.890 1.00 97.94 104 GLY A N 1
ATOM 782 C CA . GLY A 1 104 ? -1.189 -6.527 15.564 1.00 97.94 104 GLY A CA 1
ATOM 783 C C . GLY A 1 104 ? -1.453 -5.192 14.884 1.00 97.94 104 GLY A C 1
ATOM 784 O O . GLY A 1 104 ? -1.460 -4.167 15.573 1.00 97.94 104 GLY A O 1
ATOM 785 N N . ALA A 1 105 ? -1.559 -5.183 13.553 1.00 98.50 105 ALA A N 1
ATOM 786 C CA . ALA A 1 105 ? -2.061 -4.036 12.808 1.00 98.50 105 ALA A CA 1
ATOM 787 C C . ALA A 1 105 ? -3.540 -3.792 13.145 1.00 98.50 105 ALA A C 1
ATOM 789 O O . ALA A 1 105 ? -4.322 -4.727 13.301 1.00 98.50 105 ALA A O 1
ATOM 790 N N . ASP A 1 106 ? -3.929 -2.521 13.228 1.00 98.62 106 ASP A N 1
ATOM 791 C CA . ASP A 1 106 ? -5.332 -2.141 13.409 1.00 98.62 106 ASP A CA 1
ATOM 792 C C . ASP A 1 106 ? -6.101 -2.249 12.084 1.00 98.62 106 ASP A C 1
ATOM 794 O O . ASP A 1 106 ? -7.316 -2.452 12.057 1.00 98.62 106 ASP A O 1
ATOM 798 N N . VAL A 1 107 ? -5.390 -2.083 10.965 1.00 98.75 107 VAL A N 1
ATOM 799 C CA . VAL A 1 107 ? -5.945 -2.125 9.613 1.00 98.75 107 VAL A CA 1
ATOM 800 C C . VAL A 1 107 ? -4.893 -2.550 8.592 1.00 98.75 107 VAL A C 1
ATOM 802 O O . VAL A 1 107 ? -3.754 -2.078 8.640 1.00 98.75 107 VAL A O 1
ATOM 805 N N . LEU A 1 108 ? -5.304 -3.388 7.638 1.00 98.75 108 LEU A N 1
ATOM 806 C CA . LEU A 1 108 ? -4.551 -3.710 6.426 1.00 98.75 108 LEU A CA 1
ATOM 807 C C . LEU A 1 108 ? -5.139 -2.961 5.220 1.00 98.75 108 LEU A C 1
ATOM 809 O O . LEU A 1 108 ? -6.330 -3.074 4.925 1.00 98.75 108 LEU A O 1
ATOM 813 N N . ILE A 1 109 ? -4.303 -2.204 4.512 1.00 98.69 109 ILE A N 1
ATOM 814 C CA . ILE A 1 109 ? -4.627 -1.560 3.235 1.00 98.69 109 ILE A CA 1
ATOM 815 C C . ILE A 1 109 ? -4.046 -2.420 2.113 1.00 98.69 109 ILE A C 1
ATOM 817 O O . ILE A 1 109 ? -2.835 -2.621 2.053 1.00 98.69 109 ILE A O 1
ATOM 821 N N . THR A 1 110 ? -4.890 -2.942 1.233 1.00 98.06 110 THR A N 1
ATOM 822 C CA . THR A 1 110 ? -4.461 -3.832 0.143 1.00 98.06 110 THR A CA 1
ATOM 823 C C . THR A 1 110 ? -5.506 -3.875 -0.977 1.00 98.06 110 THR A C 1
ATOM 825 O O . THR A 1 110 ? -6.440 -3.079 -0.954 1.00 98.06 110 THR A O 1
ATOM 828 N N . GLY A 1 111 ? -5.359 -4.753 -1.966 1.00 95.81 111 GLY A N 1
ATOM 829 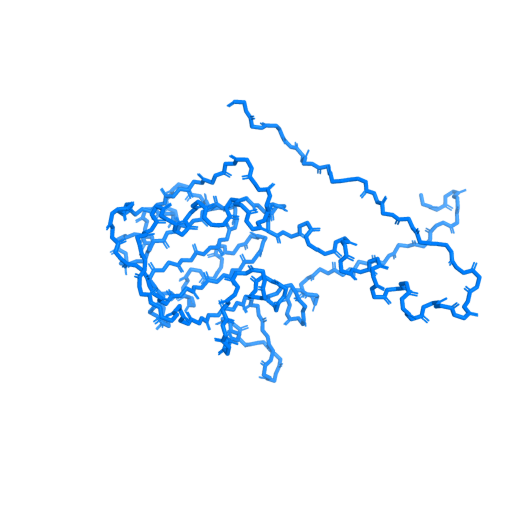C CA . GLY A 1 111 ? -6.343 -5.046 -3.003 1.00 95.81 111 GLY A CA 1
ATOM 830 C C . GLY A 1 111 ? -6.766 -6.519 -3.024 1.00 95.81 111 GLY A C 1
ATOM 831 O O . GLY A 1 111 ? -6.175 -7.375 -2.366 1.00 95.81 111 GLY A O 1
ATOM 832 N N . ASP A 1 112 ? -7.798 -6.813 -3.817 1.00 93.81 112 ASP A N 1
ATOM 833 C CA . ASP A 1 112 ? -8.291 -8.165 -4.132 1.00 93.81 112 ASP A CA 1
ATOM 834 C C . ASP A 1 112 ? -8.761 -8.988 -2.922 1.00 93.81 112 ASP A C 1
ATOM 836 O O . ASP A 1 112 ? -8.576 -10.207 -2.853 1.00 93.81 112 ASP A O 1
ATOM 840 N N . ILE A 1 113 ? -9.428 -8.334 -1.968 1.00 96.38 113 ILE A N 1
ATOM 841 C CA . ILE A 1 113 ? -9.955 -9.007 -0.779 1.00 96.38 113 ILE A CA 1
ATOM 842 C C . ILE A 1 113 ? -11.336 -9.605 -1.045 1.00 96.38 113 ILE A C 1
ATOM 844 O O . ILE A 1 113 ? -12.314 -8.916 -1.355 1.00 96.38 113 ILE A O 1
ATOM 848 N N . GLY A 1 114 ? -11.426 -10.925 -0.870 1.00 95.25 114 GLY A N 1
ATOM 849 C CA . GLY A 1 114 ? -12.681 -11.658 -0.916 1.00 95.25 114 GLY A CA 1
ATOM 850 C C . GLY A 1 114 ? -13.610 -11.288 0.242 1.00 95.25 114 GLY A C 1
ATOM 8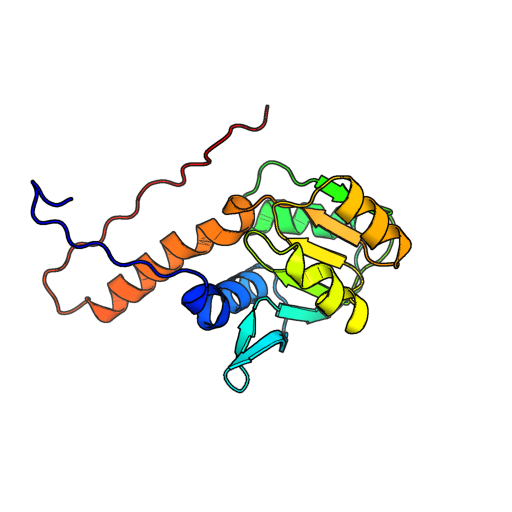51 O O . GLY A 1 114 ? -13.176 -10.895 1.323 1.00 95.25 114 GLY A O 1
ATOM 852 N N . HIS A 1 115 ? -14.917 -11.464 0.037 1.00 94.44 115 HIS A N 1
ATOM 853 C CA . HIS A 1 115 ? -15.929 -11.126 1.043 1.00 94.44 115 HIS A CA 1
ATOM 854 C C . HIS A 1 115 ? -15.696 -11.821 2.396 1.00 94.44 115 HIS A C 1
ATOM 856 O O . HIS A 1 115 ? -15.766 -11.177 3.441 1.00 94.44 115 HIS A O 1
ATOM 862 N N . HIS A 1 116 ? -15.401 -13.124 2.371 1.00 96.50 116 HIS A N 1
ATOM 863 C CA . HIS A 1 116 ? -15.140 -13.899 3.585 1.00 96.50 116 HIS A CA 1
ATOM 864 C C . HIS A 1 116 ? -13.812 -13.518 4.236 1.00 96.50 116 HIS A C 1
ATOM 866 O O . HIS A 1 116 ? -13.782 -13.336 5.445 1.00 96.50 116 HIS A O 1
ATOM 872 N N . ASP A 1 117 ? -12.768 -13.280 3.437 1.00 96.00 117 ASP A N 1
ATOM 873 C CA . ASP A 1 117 ? -11.460 -12.848 3.941 1.00 96.00 117 ASP A CA 1
ATOM 874 C C . ASP A 1 117 ? -11.587 -11.548 4.756 1.00 96.00 117 ASP A C 1
ATOM 876 O O . ASP A 1 117 ? -11.051 -11.435 5.858 1.00 96.00 117 ASP A O 1
ATOM 880 N N . GLY A 1 118 ? -12.371 -10.588 4.251 1.00 96.06 118 GLY A N 1
ATOM 881 C CA . GLY A 1 118 ? -12.654 -9.336 4.950 1.00 96.06 118 GLY A CA 1
ATOM 882 C C . GLY A 1 118 ? -13.419 -9.518 6.263 1.00 96.06 118 GLY A C 1
ATOM 883 O O . GLY A 1 118 ? -13.066 -8.905 7.270 1.00 96.06 118 GLY A O 1
ATOM 884 N N . ILE A 1 119 ? -14.448 -10.369 6.283 1.00 97.00 119 ILE A N 1
ATOM 885 C CA . ILE A 1 119 ? -15.226 -10.653 7.502 1.00 97.00 119 ILE A CA 1
ATOM 886 C C . ILE A 1 119 ? -14.370 -11.373 8.548 1.00 97.00 119 ILE A C 1
ATOM 888 O O . ILE A 1 119 ? -14.382 -10.988 9.719 1.00 97.00 119 ILE A O 1
ATOM 892 N N . ASP A 1 120 ? -13.613 -12.385 8.131 1.00 96.81 120 ASP A N 1
ATOM 893 C CA . ASP A 1 120 ? -12.771 -13.188 9.017 1.00 96.81 120 ASP A CA 1
ATOM 894 C C . ASP A 1 120 ? -11.651 -12.337 9.625 1.00 96.81 120 ASP A C 1
ATOM 896 O O . ASP A 1 120 ? -11.350 -12.449 10.814 1.00 96.81 120 ASP A O 1
ATOM 900 N N . CYS A 1 121 ? -11.086 -11.415 8.843 1.00 95.94 121 CYS A N 1
ATOM 901 C CA . CYS A 1 121 ? -10.117 -10.443 9.332 1.00 95.94 121 CYS A CA 1
ATOM 902 C C . CYS A 1 121 ? -10.700 -9.541 10.433 1.00 95.94 121 CYS A C 1
ATOM 904 O O . CYS A 1 121 ? -10.094 -9.379 11.495 1.00 95.94 121 CYS A O 1
ATOM 906 N N . VAL A 1 122 ? -11.915 -9.018 10.233 1.00 97.81 122 VAL A N 1
ATOM 907 C CA . VAL A 1 122 ? -12.600 -8.198 11.247 1.00 97.81 122 VAL A CA 1
ATOM 908 C C . VAL A 1 122 ? -12.888 -9.006 12.512 1.00 97.81 122 VAL A C 1
ATOM 910 O O . VAL A 1 122 ? -12.721 -8.488 13.616 1.00 97.81 122 VAL A O 1
ATOM 913 N N . ALA A 1 123 ? -13.259 -10.284 12.385 1.00 97.56 123 ALA A N 1
ATOM 914 C CA . ALA A 1 123 ? -13.449 -11.176 13.531 1.00 97.56 123 ALA A CA 1
ATOM 915 C C . ALA A 1 123 ? -12.149 -11.417 14.324 1.00 97.56 123 ALA A C 1
ATOM 917 O O . ALA A 1 123 ? -12.200 -11.665 15.529 1.00 97.56 123 ALA A O 1
ATOM 918 N N . ARG A 1 124 ? -10.989 -11.292 13.669 1.00 97.56 124 ARG A N 1
ATOM 919 C CA . ARG A 1 124 ? -9.652 -11.324 14.288 1.00 97.56 124 ARG A CA 1
ATOM 920 C C . ARG A 1 124 ? -9.212 -9.970 14.858 1.00 97.56 124 ARG A C 1
ATOM 922 O O . ARG A 1 124 ? -8.119 -9.877 15.405 1.00 97.56 124 ARG A O 1
ATOM 929 N N . GLY A 1 125 ? -10.059 -8.943 14.776 1.00 97.00 125 GLY A N 1
ATOM 930 C CA . GLY A 1 125 ? -9.822 -7.628 15.371 1.00 97.00 125 GLY A CA 1
ATOM 931 C C . GLY A 1 125 ? -9.060 -6.640 14.487 1.00 97.00 125 GLY A C 1
ATOM 932 O O . GLY A 1 125 ? -8.707 -5.574 14.979 1.00 97.00 125 GLY A O 1
ATOM 933 N N . MET A 1 126 ? -8.835 -6.956 13.208 1.00 98.62 126 MET A N 1
ATOM 934 C CA . MET A 1 126 ? -8.156 -6.072 12.257 1.00 98.62 126 MET A CA 1
ATOM 935 C C . MET A 1 126 ? -9.124 -5.637 11.152 1.00 98.62 126 MET A C 1
ATOM 937 O O . MET A 1 126 ? -9.824 -6.456 10.558 1.00 98.62 126 MET A O 1
ATOM 941 N N . ALA A 1 127 ? -9.173 -4.340 10.857 1.00 98.75 127 ALA A N 1
ATOM 942 C CA . ALA A 1 127 ? -9.947 -3.821 9.735 1.00 98.75 127 ALA A CA 1
ATOM 943 C C . ALA A 1 127 ? -9.233 -4.060 8.392 1.00 98.75 127 ALA A C 1
ATOM 945 O O . ALA A 1 127 ? -8.021 -4.258 8.337 1.00 98.75 127 ALA A O 1
ATOM 946 N N . ILE A 1 128 ? -9.971 -3.968 7.287 1.00 98.62 128 ILE A N 1
ATOM 947 C CA . ILE A 1 128 ? -9.388 -3.969 5.940 1.00 98.62 128 ILE A CA 1
ATOM 948 C C . ILE A 1 128 ? -9.900 -2.771 5.149 1.00 98.62 128 ILE A C 1
ATOM 950 O O . ILE A 1 128 ? -11.097 -2.479 5.152 1.00 98.62 128 ILE A O 1
ATOM 954 N N . ILE A 1 129 ? -8.995 -2.114 4.429 1.00 98.56 129 ILE A N 1
ATOM 955 C CA . ILE A 1 129 ? -9.320 -1.210 3.328 1.00 98.56 129 ILE A CA 1
ATOM 956 C C . ILE A 1 129 ? -8.864 -1.896 2.040 1.00 98.56 129 ILE A C 1
ATOM 958 O O . ILE A 1 129 ? -7.675 -1.933 1.738 1.00 98.56 129 ILE A O 1
ATOM 962 N N . ASP A 1 130 ? -9.823 -2.437 1.293 1.00 97.69 130 ASP A N 1
ATOM 963 C CA . ASP A 1 130 ? -9.607 -2.958 -0.053 1.00 97.69 130 ASP A CA 1
ATOM 964 C C . ASP A 1 130 ? -9.709 -1.796 -1.046 1.00 97.69 130 ASP A C 1
ATOM 966 O O . ASP A 1 130 ? -10.789 -1.261 -1.321 1.00 97.69 130 ASP A O 1
ATOM 970 N N . ALA A 1 131 ? -8.547 -1.373 -1.523 1.00 95.62 131 ALA A N 1
ATOM 971 C CA . ALA A 1 131 ? -8.348 -0.276 -2.450 1.00 95.62 131 ALA A CA 1
ATOM 972 C C . ALA A 1 131 ? -8.184 -0.744 -3.908 1.00 95.62 131 ALA A C 1
ATOM 974 O O . ALA A 1 131 ? -7.897 0.072 -4.783 1.00 95.62 131 ALA A O 1
ATOM 975 N N . GLY A 1 132 ? -8.405 -2.037 -4.177 1.00 92.00 132 GLY A N 1
ATOM 976 C CA . GLY A 1 132 ? -8.204 -2.655 -5.484 1.00 92.00 132 GLY A CA 1
ATOM 977 C C . GLY A 1 132 ? -6.725 -2.823 -5.852 1.00 92.00 132 GLY A C 1
ATOM 978 O O . GLY A 1 132 ? -5.874 -2.023 -5.472 1.00 92.00 132 GLY A O 1
ATOM 979 N N . HIS A 1 133 ? -6.424 -3.862 -6.637 1.00 87.62 133 HIS A N 1
ATOM 980 C CA . HIS A 1 133 ? -5.057 -4.228 -7.032 1.00 87.62 133 HIS A CA 1
ATOM 981 C C . HIS A 1 133 ? -4.288 -3.063 -7.669 1.00 87.62 133 HIS A C 1
ATOM 983 O O . HIS A 1 133 ? -3.326 -2.532 -7.116 1.00 87.62 133 HIS A O 1
ATOM 989 N N . TYR A 1 134 ? -4.788 -2.598 -8.815 1.00 84.25 134 TYR A N 1
ATOM 990 C CA . TYR A 1 134 ? -4.164 -1.521 -9.575 1.00 84.25 134 TYR A CA 1
ATOM 991 C C . TYR A 1 134 ? -4.223 -0.168 -8.848 1.00 84.25 134 TYR A C 1
ATOM 993 O O . TYR A 1 134 ? -3.352 0.683 -9.036 1.00 84.25 134 TYR A O 1
ATOM 1001 N N . GLY A 1 135 ? -5.215 0.015 -7.967 1.00 80.25 135 GLY A N 1
ATOM 1002 C CA . GLY A 1 135 ? -5.379 1.233 -7.178 1.00 80.25 135 GLY A CA 1
ATOM 1003 C C . GLY A 1 135 ? -4.143 1.564 -6.342 1.00 80.25 135 GLY A C 1
ATOM 1004 O O . GLY A 1 135 ? -3.825 2.736 -6.178 1.00 80.25 135 GLY A O 1
ATOM 1005 N N . LEU A 1 136 ? -3.387 0.560 -5.892 1.00 88.56 136 LEU A N 1
ATOM 1006 C CA . LEU A 1 136 ? -2.167 0.766 -5.107 1.00 88.56 136 LEU A CA 1
ATOM 1007 C C . LEU A 1 136 ? -0.872 0.637 -5.927 1.00 88.56 136 LEU A C 1
ATOM 1009 O O . LEU A 1 136 ? 0.144 1.203 -5.533 1.00 88.56 136 LEU A O 1
ATOM 1013 N N . GLU A 1 137 ? -0.897 -0.062 -7.064 1.00 91.62 137 GLU A N 1
ATOM 1014 C CA . GLU A 1 137 ? 0.309 -0.355 -7.857 1.00 91.62 137 GLU A CA 1
ATOM 1015 C C . GLU A 1 137 ? 0.595 0.635 -8.991 1.00 91.62 137 GLU A C 1
ATOM 1017 O O . GLU A 1 137 ? 1.709 0.663 -9.515 1.00 91.62 137 GLU A O 1
ATOM 1022 N N . HIS A 1 138 ? -0.366 1.480 -9.378 1.00 90.06 138 HIS A N 1
ATOM 1023 C CA . HIS A 1 138 ? -0.169 2.446 -10.469 1.00 90.06 138 HIS A CA 1
ATOM 1024 C C . HIS A 1 138 ? 1.027 3.397 -10.244 1.00 90.06 138 HIS A C 1
ATOM 1026 O O . HIS A 1 138 ? 1.608 3.892 -11.212 1.00 90.06 138 HIS A O 1
ATOM 1032 N N . LEU A 1 139 ? 1.453 3.579 -8.986 1.00 91.50 139 LEU A N 1
ATOM 1033 C CA . LEU A 1 139 ? 2.662 4.313 -8.593 1.00 91.50 139 LEU A CA 1
ATOM 1034 C C . LEU A 1 139 ? 3.933 3.805 -9.300 1.00 91.50 139 LEU A C 1
ATOM 1036 O O . LEU A 1 139 ? 4.858 4.581 -9.546 1.00 91.50 139 LEU A O 1
ATOM 1040 N N . PHE A 1 140 ? 3.976 2.518 -9.664 1.00 94.06 140 PHE A N 1
ATOM 1041 C CA . PHE A 1 140 ? 5.101 1.897 -10.364 1.00 94.06 140 PHE A CA 1
ATOM 1042 C C . PHE A 1 140 ? 5.461 2.613 -11.666 1.00 94.06 140 PHE A C 1
ATOM 1044 O O . PHE A 1 140 ? 6.641 2.831 -11.946 1.00 94.06 140 PHE A O 1
ATOM 1051 N N . ILE A 1 141 ? 4.455 2.981 -12.465 1.00 92.81 141 ILE A N 1
ATOM 1052 C CA . ILE A 1 141 ? 4.670 3.557 -13.798 1.00 92.81 141 ILE A CA 1
ATOM 1053 C C . ILE A 1 141 ? 5.373 4.910 -13.687 1.00 92.81 141 ILE A C 1
ATOM 1055 O O . ILE A 1 141 ? 6.341 5.169 -14.406 1.00 92.81 141 ILE A O 1
ATOM 1059 N N . ASP A 1 142 ? 4.924 5.752 -12.758 1.00 92.50 142 ASP A N 1
ATOM 1060 C CA . ASP A 1 142 ? 5.533 7.057 -12.517 1.00 92.50 142 ASP A CA 1
ATOM 1061 C C . ASP A 1 142 ? 6.937 6.925 -11.926 1.00 92.50 142 ASP A C 1
ATOM 1063 O O . ASP A 1 142 ? 7.862 7.595 -12.396 1.00 92.50 142 ASP A O 1
ATOM 1067 N N . TYR A 1 143 ? 7.119 6.013 -10.966 1.00 94.44 143 TYR A N 1
ATOM 1068 C CA . TYR A 1 143 ? 8.419 5.753 -10.356 1.00 94.44 143 TYR A CA 1
ATOM 1069 C C . TYR A 1 143 ? 9.455 5.269 -11.375 1.00 94.44 143 TYR A C 1
ATOM 1071 O O . TYR A 1 143 ? 10.537 5.846 -11.480 1.00 94.44 143 TYR A O 1
ATOM 1079 N N . ILE A 1 144 ? 9.139 4.235 -12.162 1.00 94.56 144 ILE A N 1
ATOM 1080 C CA . ILE A 1 144 ? 10.086 3.665 -13.127 1.00 94.56 144 ILE A CA 1
ATOM 1081 C C . ILE A 1 144 ? 10.397 4.649 -14.247 1.00 94.56 144 ILE A C 1
ATOM 1083 O O . ILE A 1 144 ? 11.547 4.733 -14.677 1.00 94.56 144 ILE A O 1
ATOM 1087 N N . ALA A 1 145 ? 9.417 5.423 -14.710 1.00 93.94 145 ALA A N 1
ATOM 1088 C CA . ALA A 1 145 ? 9.674 6.446 -15.713 1.00 93.94 145 ALA A CA 1
ATOM 1089 C C . ALA A 1 145 ? 10.623 7.533 -15.197 1.00 93.94 145 ALA A C 1
ATOM 1091 O O . ALA A 1 145 ? 11.518 7.954 -15.932 1.00 93.94 145 ALA A O 1
ATOM 1092 N N . TYR A 1 146 ? 10.454 7.960 -13.941 1.00 93.75 146 TYR A N 1
ATOM 1093 C CA . TYR A 1 146 ? 11.383 8.875 -13.288 1.00 93.75 146 TYR A CA 1
ATOM 1094 C C . TYR A 1 146 ? 12.775 8.246 -13.151 1.00 93.75 146 TYR A C 1
ATOM 1096 O O . TYR A 1 146 ? 13.748 8.817 -13.637 1.00 93.75 146 TYR A O 1
ATOM 1104 N N . TYR A 1 147 ? 12.867 7.043 -12.576 1.00 94.12 147 TYR A N 1
ATOM 1105 C CA . TYR A 1 147 ? 14.127 6.324 -12.367 1.00 94.12 147 TYR A CA 1
ATOM 1106 C C . TYR A 1 147 ? 14.906 6.124 -13.673 1.00 94.12 147 TYR A C 1
ATOM 1108 O O . TYR A 1 147 ? 16.066 6.517 -13.779 1.00 94.12 147 TYR A O 1
ATOM 1116 N N . LEU A 1 148 ? 14.259 5.582 -14.710 1.00 93.81 148 LEU A N 1
ATOM 1117 C CA . LEU A 1 148 ? 14.881 5.415 -16.023 1.00 93.81 148 LEU A CA 1
ATOM 1118 C C . LEU A 1 148 ? 15.251 6.763 -16.642 1.00 93.81 148 LEU A C 1
ATOM 1120 O O . LEU A 1 148 ? 16.256 6.848 -17.344 1.00 93.81 148 LEU A O 1
ATOM 1124 N N . GLY A 1 149 ? 14.456 7.807 -16.392 1.00 93.56 149 GLY A N 1
ATOM 1125 C CA . GLY A 1 149 ? 14.727 9.169 -16.841 1.00 93.56 149 GLY A CA 1
ATOM 1126 C C . GLY A 1 149 ? 16.035 9.691 -16.290 1.00 93.56 149 GLY A C 1
ATOM 1127 O O . GLY A 1 149 ? 16.838 10.210 -17.060 1.00 93.56 149 GLY A O 1
ATOM 1128 N N . GLU A 1 150 ? 16.266 9.487 -14.996 1.00 93.50 150 GLU A N 1
ATOM 1129 C CA . GLU A 1 150 ? 17.501 9.845 -14.306 1.00 93.50 150 GLU A CA 1
ATOM 1130 C C . GLU A 1 150 ? 18.696 9.018 -14.804 1.00 93.50 150 GLU A C 1
ATOM 1132 O O . GLU A 1 150 ? 19.700 9.590 -15.237 1.00 93.50 150 GLU A O 1
ATOM 1137 N N . GLU A 1 151 ? 18.572 7.690 -14.834 1.00 93.31 151 GLU A N 1
ATOM 1138 C CA . GLU A 1 151 ? 19.658 6.783 -15.238 1.00 93.31 151 GLU A CA 1
ATOM 1139 C C . GLU A 1 151 ? 20.037 6.932 -16.722 1.00 93.31 151 GLU A C 1
ATOM 1141 O O . GLU A 1 151 ? 21.199 6.789 -17.113 1.00 93.31 151 GLU A O 1
ATOM 1146 N N . CYS A 1 152 ? 19.069 7.264 -17.581 1.00 92.00 152 CYS A N 1
ATOM 1147 C CA . CYS A 1 152 ? 19.284 7.406 -19.018 1.00 92.00 152 CYS A CA 1
ATOM 1148 C C . CYS A 1 152 ? 19.543 8.845 -19.476 1.00 92.00 152 CYS A C 1
ATOM 1150 O O . CYS A 1 152 ? 19.628 9.054 -20.686 1.00 92.00 152 CYS A O 1
ATOM 1152 N N . LYS A 1 153 ? 19.731 9.824 -18.576 1.00 86.88 153 LYS A N 1
ATOM 1153 C CA . LYS A 1 153 ? 19.950 11.246 -18.933 1.00 86.88 153 LYS A CA 1
ATOM 1154 C C . LYS A 1 153 ? 21.000 11.474 -20.021 1.00 86.88 153 LYS A C 1
ATOM 1156 O O . LYS A 1 153 ? 20.843 12.356 -20.860 1.00 86.88 153 LYS A O 1
ATOM 1161 N N . ASN A 1 154 ? 22.071 10.680 -20.006 1.00 88.12 154 ASN A N 1
ATOM 1162 C CA . ASN A 1 154 ? 23.193 10.808 -20.941 1.00 88.12 154 ASN A CA 1
ATOM 1163 C C . ASN A 1 154 ? 23.070 9.905 -22.179 1.00 88.12 154 ASN A C 1
ATOM 1165 O O . ASN A 1 154 ? 23.920 9.945 -23.069 1.00 88.12 154 ASN A O 1
ATOM 1169 N N . ASN A 1 155 ? 22.009 9.104 -22.255 1.00 81.50 155 ASN A N 1
ATOM 1170 C CA . ASN A 1 155 ? 21.722 8.219 -23.371 1.00 81.50 155 ASN A CA 1
ATOM 1171 C C . ASN A 1 155 ? 20.632 8.842 -24.255 1.00 81.50 155 ASN A C 1
ATOM 1173 O O . ASN A 1 155 ? 19.745 9.547 -23.787 1.00 81.50 155 ASN A O 1
ATOM 1177 N N . LYS A 1 156 ? 20.642 8.562 -25.564 1.00 84.69 156 LYS A N 1
ATOM 1178 C CA . LYS A 1 156 ? 19.604 9.040 -26.508 1.00 84.69 156 LYS A CA 1
ATOM 1179 C C . LYS A 1 156 ? 18.283 8.252 -26.389 1.00 84.69 156 LYS A C 1
ATOM 1181 O O . LYS A 1 156 ? 17.620 8.006 -27.396 1.00 84.69 156 LYS A O 1
ATOM 1186 N N . VAL A 1 157 ? 17.929 7.811 -25.184 1.00 90.88 157 VAL A N 1
ATOM 1187 C CA . VAL A 1 157 ? 16.739 6.998 -24.910 1.00 90.88 157 VAL A CA 1
ATOM 1188 C C . VAL A 1 157 ? 15.565 7.927 -24.630 1.00 90.88 157 VAL A C 1
ATOM 1190 O O . VAL A 1 157 ? 15.671 8.857 -23.836 1.00 90.88 157 VAL A O 1
ATOM 1193 N N . LYS A 1 158 ? 14.437 7.686 -25.302 1.00 91.44 158 LYS A N 1
ATOM 1194 C CA . LYS A 1 158 ? 13.172 8.370 -25.021 1.00 91.44 158 LYS A CA 1
ATOM 1195 C C . LYS A 1 158 ? 12.317 7.478 -24.134 1.00 91.44 158 LYS A C 1
ATOM 1197 O O . LYS A 1 158 ? 12.203 6.287 -24.411 1.00 91.44 158 LYS A O 1
ATOM 1202 N N . ILE A 1 159 ? 11.708 8.070 -23.115 1.00 93.19 159 ILE A N 1
ATOM 1203 C CA . ILE A 1 159 ? 10.850 7.370 -22.162 1.00 93.19 159 ILE A CA 1
ATOM 1204 C C . ILE A 1 159 ? 9.420 7.821 -22.393 1.00 93.19 159 ILE A C 1
ATOM 1206 O O . ILE A 1 159 ? 9.140 9.016 -22.482 1.00 93.19 159 ILE A O 1
ATOM 1210 N N . PHE A 1 160 ? 8.532 6.843 -22.497 1.00 92.12 160 PHE A N 1
ATOM 1211 C CA . PHE A 1 160 ? 7.102 7.042 -22.642 1.00 92.12 160 PHE A CA 1
ATOM 1212 C C . PHE A 1 160 ? 6.412 6.270 -21.524 1.00 92.12 160 PHE A C 1
ATOM 1214 O O . PHE A 1 160 ? 6.829 5.159 -21.195 1.00 92.12 160 PHE A O 1
ATOM 1221 N N . LYS A 1 161 ? 5.380 6.877 -20.943 1.00 92.00 161 LYS A N 1
ATOM 1222 C CA . LYS A 1 161 ? 4.470 6.216 -20.011 1.00 92.00 161 LYS A CA 1
ATOM 1223 C C . LYS A 1 161 ? 3.190 5.907 -20.762 1.00 92.00 161 LYS A C 1
ATOM 1225 O O . LYS A 1 161 ? 2.712 6.764 -21.504 1.00 92.00 161 LYS A O 1
ATOM 1230 N N . GLU A 1 162 ? 2.656 4.718 -20.547 1.00 86.06 162 GLU A N 1
ATOM 1231 C CA . GLU A 1 162 ? 1.263 4.470 -20.892 1.00 86.06 162 GLU A CA 1
ATOM 1232 C C . GLU A 1 162 ? 0.378 5.255 -19.916 1.00 86.06 162 GLU A C 1
ATOM 1234 O O . GLU A 1 162 ? 0.741 5.426 -18.747 1.00 86.06 162 GLU A O 1
ATOM 1239 N N . GLU A 1 163 ? -0.754 5.769 -20.394 1.00 80.06 163 GLU A N 1
ATOM 1240 C CA . GLU A 1 163 ? -1.727 6.415 -19.515 1.00 80.06 163 GLU A CA 1
ATOM 1241 C C . GLU A 1 163 ? -2.318 5.405 -18.525 1.00 80.06 163 GLU A C 1
ATOM 1243 O O . GLU A 1 163 ? -2.401 4.204 -18.797 1.00 80.06 163 GLU A O 1
ATOM 1248 N N . MET A 1 164 ? -2.727 5.906 -17.358 1.00 73.62 164 MET A N 1
ATOM 1249 C CA . MET A 1 164 ? -3.355 5.089 -16.327 1.00 73.62 164 MET A CA 1
ATOM 1250 C C . MET A 1 164 ? -4.625 4.447 -16.898 1.00 73.62 164 MET A C 1
ATOM 1252 O O . MET A 1 164 ? -5.596 5.135 -17.210 1.00 73.62 164 MET A O 1
ATOM 1256 N N . CYS A 1 165 ? -4.608 3.126 -17.049 1.00 70.94 165 CYS A N 1
ATOM 1257 C CA . CYS A 1 165 ? -5.711 2.365 -17.615 1.00 70.94 165 CYS A CA 1
ATOM 1258 C C . CYS A 1 165 ? -6.209 1.379 -16.563 1.00 70.94 165 CYS A C 1
ATOM 1260 O O . CYS A 1 165 ? -5.624 0.313 -16.361 1.00 70.94 165 CYS A O 1
ATOM 1262 N N . ASN A 1 166 ? -7.293 1.748 -15.879 1.00 73.50 166 ASN A N 1
ATOM 1263 C CA . ASN A 1 166 ? -7.993 0.805 -15.020 1.00 73.50 166 ASN A CA 1
ATOM 1264 C C . ASN A 1 166 ? -8.665 -0.262 -15.898 1.00 73.50 166 ASN A C 1
ATOM 1266 O O . ASN A 1 166 ? -9.342 0.086 -16.868 1.00 73.50 166 ASN A O 1
ATOM 1270 N N . PRO A 1 167 ? -8.562 -1.557 -15.553 1.00 77.00 167 PRO A N 1
ATOM 1271 C CA . PRO A 1 167 ? -9.247 -2.614 -16.297 1.00 77.00 167 PRO A CA 1
ATOM 1272 C C . PRO A 1 167 ? -10.771 -2.633 -16.062 1.00 77.00 167 PRO A C 1
ATOM 1274 O O . PRO A 1 167 ? -11.467 -3.484 -16.613 1.00 77.00 167 PRO A O 1
ATOM 1277 N N . TYR A 1 168 ? -11.291 -1.725 -15.232 1.00 81.56 168 TYR A N 1
ATOM 1278 C CA . TYR A 1 168 ? -12.702 -1.584 -14.888 1.00 81.56 168 TYR A CA 1
ATOM 1279 C C . TYR A 1 168 ? -13.052 -0.118 -14.608 1.00 81.56 168 TYR A C 1
ATOM 1281 O O . TYR A 1 168 ? -12.199 0.679 -14.220 1.00 81.56 168 TYR A O 1
ATOM 1289 N N . GLU A 1 169 ? -14.332 0.216 -14.746 1.00 80.62 169 GLU A N 1
ATOM 1290 C CA . GLU A 1 169 ? -14.894 1.500 -14.329 1.00 80.62 169 GLU A CA 1
ATOM 1291 C C . GLU A 1 169 ? -15.734 1.306 -13.064 1.00 80.62 169 GLU A C 1
ATOM 1293 O O . GLU A 1 169 ? -16.439 0.303 -12.918 1.00 80.62 169 GLU A O 1
ATOM 1298 N N . THR A 1 170 ? -15.662 2.268 -12.144 1.00 79.62 170 THR A N 1
ATOM 1299 C CA . THR A 1 170 ? -16.559 2.326 -10.984 1.00 79.62 170 THR A CA 1
ATOM 1300 C C . THR A 1 170 ? -17.659 3.336 -11.290 1.00 79.62 170 THR A C 1
ATOM 1302 O O . THR A 1 170 ? -17.360 4.508 -11.510 1.00 79.62 170 THR A O 1
ATOM 1305 N N . LEU A 1 171 ? -1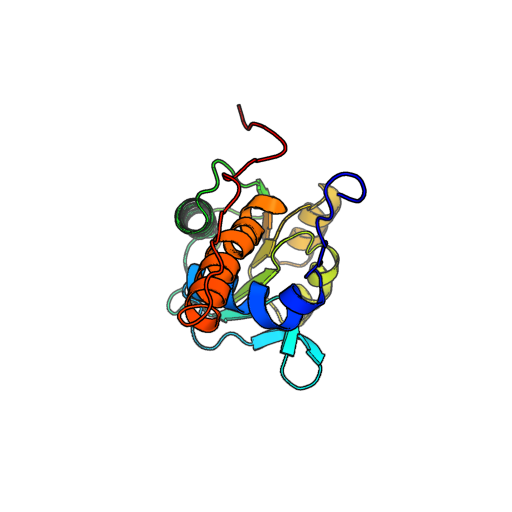8.910 2.872 -11.338 1.00 76.81 171 LEU A N 1
ATOM 1306 C CA . LEU A 1 171 ? -20.097 3.686 -11.630 1.00 76.81 171 LEU A CA 1
ATOM 1307 C C . LEU A 1 171 ? -20.804 4.155 -10.354 1.00 76.81 171 LEU A C 1
ATOM 1309 O O . LEU A 1 171 ? -20.826 3.374 -9.373 1.00 76.81 171 LEU A O 1
#

Secondary structure (DSSP, 8-state):
-GGGT------SHHHIIIIIHHHHHHHHT-TTPEEEEEEETTEEEEEEEEEEEEEEHHHHHHHHHHHTT-S--EEES-TTSEEEEEEEEEEEGGGHHHHHHHTT-SEEEEE---HHHHHHHHHTT-EEEE--HHHHHTHHHHHHHHHHHHHTTTS-----PPP---SS---

pLDDT: mean 93.96, std 5.35, range [70.94, 98.75]

Nearest PDB structures (foldseek):
  2gx8-assembly1_B  TM=9.333E-01  e=9.306E-15  Bacillus cereus ATCC 14579
  2nyd-assembly1_A-3  TM=8.941E-01  e=1.199E-14  Staphylococcus aureus subsp. aureus N315
  2gx8-assembly1_C-2  TM=9.202E-01  e=4.248E-14  Bacillus cereus ATCC 14579
  3lnl-assembly1_A  TM=8.800E-01  e=1.645E-14  Staphylococcus aureus subsp. aureus N315
  3lnl-assembly1_B  TM=8.859E-01  e=6.056E-13  Staphylococcus aureus subsp. aureus N315

Radius of gyration: 17.19 Å; Cα contacts (8 Å, |Δi|>4): 298; chains: 1; bounding box: 43×25×51 Å

Solvent-accessible surface area (backbone atoms only — not comparable to full-atom values): 9628 Å² total; per-residue (Å²): 85,78,96,71,77,48,86,86,85,85,80,52,70,70,39,31,31,76,40,48,20,59,53,51,31,60,62,70,64,38,64,91,46,42,47,50,44,72,78,56,90,88,33,10,41,20,24,33,29,49,47,98,63,71,40,37,40,51,55,51,54,53,48,51,27,64,66,49,73,34,95,66,66,49,74,33,61,66,51,80,42,74,36,34,35,41,26,38,23,62,26,72,30,62,80,45,52,60,52,36,55,76,72,60,25,38,29,41,37,24,6,71,66,49,74,65,59,39,53,54,37,33,76,72,66,21,27,34,38,32,41,39,34,63,42,54,44,59,61,53,59,60,49,50,54,50,52,50,50,64,77,35,67,92,46,98,70,84,88,81,79,81,75,93,74,70,98,67,84,90,131

Foldseek 3Di:
DVVVPDDDDDDDVVCQFVPLQVLLCVLLVFPPWFALADDDDRTHHWTKHWDPDWDFQLVSLVSLCVSLVAPDKDKQEDRRDTFTIEIEGAAPCLVSLVSCLVVPGQEYEYADDDPVSQNVSVVSRHMYIHRHRCSSVVVVQVVVLVVCCVVCVVPPDDGDGDPDDDPDDDD

Sequence (171 aa):
LVKNDIAYYALHTNFDVYGMGALAQETLGLDDALPLDILHGEEGIGRIGNLAVPIKLKKLASEVKKKFSIDAVRVYGDIDSKVQKIAISPGSGKSEIDNAVEQGADVLITGDIGHHDGIDCVARGMAIIDAGHYGLEHLFIDYIAYYLGEECKNNKVKIFKEEMCNPYETL